Protein AF-A0A7S0C0Z9-F1 (afdb_monomer_lite)

Secondary structure (DSSP, 8-state):
--SS-SS----S-SEEEESS--SSHHHHHHHHHHHTTSS-TT---EEEE----S--TTT--GGGHHHHHHHHHHHTPPPPHHHHHHHHHHHTTSS-SS---------PPPP-

Organism: NCBI:txid420281

Structure (mmCIF, N/CA/C/O backbone):
data_AF-A0A7S0C0Z9-F1
#
_entry.id   AF-A0A7S0C0Z9-F1
#
loop_
_atom_site.group_PDB
_atom_site.id
_atom_site.type_symbol
_atom_site.label_atom_id
_atom_site.label_alt_id
_atom_site.label_comp_id
_atom_site.label_asym_id
_atom_site.label_entity_id
_atom_site.label_seq_id
_atom_site.pdbx_PDB_ins_code
_atom_site.Cartn_x
_atom_site.Cartn_y
_atom_site.Cartn_z
_atom_site.occupancy
_atom_site.B_iso_or_equiv
_atom_site.auth_seq_id
_atom_site.auth_comp_id
_atom_site.auth_asym_id
_atom_site.auth_atom_id
_atom_site.pdbx_PDB_model_num
ATOM 1 N N . THR A 1 1 ? -8.974 3.183 -13.509 1.00 46.53 1 THR A N 1
ATOM 2 C CA . THR A 1 1 ? -10.036 4.147 -13.888 1.00 46.53 1 THR A CA 1
ATOM 3 C C . THR A 1 1 ? -10.434 4.971 -12.681 1.00 46.53 1 THR A C 1
ATOM 5 O O . THR A 1 1 ? -10.745 4.379 -11.660 1.00 46.53 1 THR A O 1
ATOM 8 N N . ASP A 1 2 ? -10.394 6.304 -12.764 1.00 49.16 2 ASP A N 1
ATOM 9 C CA . ASP A 1 2 ? -10.689 7.221 -11.643 1.00 49.16 2 ASP A CA 1
ATOM 10 C C . ASP A 1 2 ? -11.912 8.094 -11.975 1.00 49.16 2 ASP A C 1
ATOM 12 O O . ASP A 1 2 ? -11.814 9.300 -12.189 1.00 49.16 2 ASP A O 1
ATOM 16 N N . ALA A 1 3 ? -13.067 7.443 -12.154 1.00 49.09 3 ALA A N 1
ATOM 17 C CA . ALA A 1 3 ? -14.272 8.095 -12.676 1.00 49.09 3 ALA A CA 1
ATOM 18 C C . ALA A 1 3 ? -15.333 8.419 -11.608 1.00 49.09 3 ALA A C 1
ATOM 20 O O . ALA A 1 3 ? -16.261 9.159 -11.909 1.00 49.09 3 ALA A O 1
ATOM 21 N N . VAL A 1 4 ? -15.224 7.905 -10.373 1.00 51.53 4 VAL A N 1
ATOM 22 C CA . VAL A 1 4 ? -16.326 7.999 -9.383 1.00 51.53 4 VAL A CA 1
ATOM 23 C C . VAL A 1 4 ? -15.867 8.473 -7.991 1.00 51.53 4 VAL A C 1
ATOM 25 O O . VAL A 1 4 ? -16.598 8.374 -7.017 1.00 51.53 4 VAL A O 1
ATOM 28 N N . SER A 1 5 ? -14.664 9.038 -7.869 1.00 49.25 5 SER A N 1
ATOM 29 C CA . SER A 1 5 ? -14.128 9.495 -6.570 1.00 49.25 5 SER A CA 1
ATOM 30 C C . SER A 1 5 ? -14.431 10.970 -6.268 1.00 49.25 5 SER A C 1
ATOM 32 O O . SER A 1 5 ? -14.368 11.409 -5.122 1.00 49.25 5 SER A O 1
ATOM 34 N N . ARG A 1 6 ? -14.717 11.781 -7.297 1.00 46.22 6 ARG A N 1
ATOM 35 C CA . ARG A 1 6 ? -14.913 13.230 -7.139 1.00 46.22 6 ARG A CA 1
ATOM 36 C C . ARG A 1 6 ? -16.365 13.525 -6.762 1.00 46.22 6 ARG A C 1
ATOM 38 O O . ARG A 1 6 ? -17.218 13.611 -7.635 1.00 46.22 6 ARG A O 1
ATOM 45 N N . GLY A 1 7 ? -16.616 13.696 -5.463 1.00 54.16 7 GLY A N 1
ATOM 46 C CA . GLY A 1 7 ? -17.876 14.233 -4.930 1.00 54.16 7 GLY A CA 1
ATOM 47 C C . GLY A 1 7 ? -18.730 13.267 -4.106 1.00 54.16 7 GLY A C 1
ATOM 48 O O . GLY A 1 7 ? -19.781 13.680 -3.630 1.00 54.16 7 GLY A O 1
ATOM 49 N N . ILE A 1 8 ? -18.297 12.018 -3.908 1.00 61.28 8 ILE A N 1
ATOM 50 C CA . ILE A 1 8 ? -18.988 11.064 -3.030 1.00 61.28 8 ILE A CA 1
ATOM 51 C C . ILE A 1 8 ? -18.126 10.858 -1.787 1.00 61.28 8 ILE A C 1
ATOM 53 O O . ILE A 1 8 ? -17.071 10.226 -1.847 1.00 61.28 8 ILE A O 1
ATOM 57 N N . ASP A 1 9 ? -18.562 11.429 -0.667 1.00 68.06 9 ASP A N 1
ATOM 58 C CA . ASP A 1 9 ? -17.960 11.171 0.635 1.00 68.06 9 ASP A CA 1
ATOM 59 C C . ASP A 1 9 ? -18.520 9.856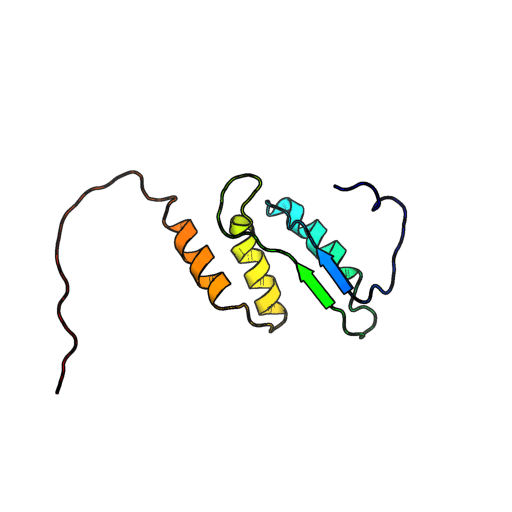 1.182 1.00 68.06 9 ASP A C 1
ATOM 61 O O . ASP A 1 9 ? -19.696 9.757 1.533 1.00 68.06 9 ASP A O 1
ATOM 65 N N . ILE A 1 10 ? -17.693 8.813 1.155 1.00 71.06 10 ILE A N 1
ATOM 66 C CA . ILE A 1 10 ? -18.052 7.490 1.664 1.00 71.06 10 ILE A CA 1
ATOM 67 C C . ILE A 1 10 ? -17.298 7.289 2.971 1.00 71.06 10 ILE A C 1
ATOM 69 O O . ILE A 1 10 ? -16.115 6.931 2.986 1.00 71.06 10 ILE A O 1
ATOM 73 N N . ASP A 1 11 ? -18.003 7.538 4.066 1.00 73.94 11 ASP A N 1
ATOM 74 C CA . ASP A 1 11 ? -17.521 7.291 5.416 1.00 73.94 11 ASP A CA 1
ATOM 75 C C . ASP A 1 11 ? -17.890 5.887 5.905 1.00 73.94 11 ASP A C 1
ATOM 77 O O . ASP A 1 11 ? -18.858 5.274 5.455 1.00 73.94 11 ASP A O 1
ATOM 81 N N . ASN A 1 12 ? -17.121 5.391 6.880 1.00 79.81 12 ASN A N 1
ATOM 82 C CA . ASN A 1 12 ? -17.342 4.103 7.551 1.00 79.81 12 ASN A CA 1
ATOM 83 C C . ASN A 1 12 ? -17.342 2.890 6.605 1.00 79.81 12 ASN A C 1
ATOM 85 O O . ASN A 1 12 ? -18.147 1.970 6.752 1.00 79.81 12 ASN A O 1
ATOM 89 N N . VAL A 1 13 ? -16.409 2.865 5.652 1.00 88.69 13 VAL A N 1
ATOM 90 C CA . VAL A 1 13 ? -16.238 1.725 4.747 1.00 88.69 13 VAL A CA 1
ATOM 91 C C . VAL A 1 13 ? -15.766 0.503 5.540 1.00 88.69 13 VAL A C 1
ATOM 93 O O . VAL A 1 13 ? -14.781 0.576 6.271 1.00 88.69 13 VAL A O 1
ATOM 96 N N . ALA A 1 14 ? -16.438 -0.641 5.385 1.00 90.81 14 ALA A N 1
ATOM 97 C CA . ALA A 1 14 ? -16.039 -1.885 6.053 1.00 90.81 14 ALA A CA 1
ATOM 98 C C . ALA A 1 14 ? -14.766 -2.499 5.444 1.00 90.81 14 ALA A C 1
ATOM 100 O O . ALA A 1 14 ? -13.906 -3.001 6.166 1.00 90.81 14 ALA A O 1
ATOM 101 N N . HIS A 1 15 ? -14.637 -2.433 4.116 1.00 92.81 15 HIS A N 1
ATOM 102 C CA . HIS A 1 15 ? -13.519 -3.012 3.377 1.00 92.81 15 HIS A CA 1
ATOM 103 C C . HIS A 1 15 ? -13.164 -2.151 2.166 1.00 92.81 15 HIS A C 1
ATOM 105 O O . HIS A 1 15 ? -14.016 -1.854 1.331 1.00 92.81 15 HIS A O 1
ATOM 111 N N . VAL A 1 16 ? -11.899 -1.757 2.070 1.00 92.50 16 VAL A N 1
ATOM 112 C CA . VAL A 1 16 ? -11.325 -1.111 0.887 1.00 92.50 16 VAL A CA 1
ATOM 113 C C . VAL A 1 16 ? -10.583 -2.157 0.055 1.00 92.50 16 VAL A C 1
ATOM 115 O O . VAL A 1 16 ? -9.659 -2.800 0.549 1.00 92.50 16 VAL A O 1
ATOM 118 N N . ILE A 1 17 ? -10.956 -2.313 -1.216 1.00 92.75 17 ILE A N 1
ATOM 119 C CA . ILE A 1 17 ? -10.253 -3.182 -2.170 1.00 92.75 17 ILE A CA 1
ATOM 120 C C . ILE A 1 17 ? -9.598 -2.305 -3.237 1.00 92.75 17 ILE A C 1
ATOM 122 O O . ILE A 1 17 ? -10.280 -1.657 -4.031 1.00 92.75 17 ILE A O 1
ATOM 126 N N . GLN A 1 18 ? -8.269 -2.287 -3.257 1.00 90.19 18 GLN A N 1
ATOM 127 C CA . GLN A 1 18 ? -7.477 -1.604 -4.268 1.00 90.19 18 GLN A CA 1
ATOM 128 C C . GLN A 1 18 ? -7.105 -2.594 -5.376 1.00 90.19 18 GLN A C 1
ATOM 130 O O . GLN A 1 18 ? -6.182 -3.394 -5.228 1.00 90.19 18 GLN A O 1
ATOM 135 N N . PHE A 1 19 ? -7.836 -2.523 -6.491 1.00 89.56 19 PHE A N 1
ATOM 136 C CA . PHE A 1 19 ? -7.610 -3.393 -7.649 1.00 89.56 19 PHE A CA 1
ATOM 137 C C . PHE A 1 19 ? -6.265 -3.127 -8.329 1.00 89.56 19 PHE A C 1
ATOM 139 O O . PHE A 1 19 ? -5.519 -4.059 -8.590 1.00 89.56 19 PHE A O 1
ATOM 146 N N . ASP A 1 20 ? -5.941 -1.855 -8.558 1.00 87.12 20 ASP A N 1
ATOM 147 C CA . ASP A 1 20 ? -4.685 -1.451 -9.191 1.00 87.12 20 ASP A CA 1
ATOM 148 C C . ASP A 1 20 ? -3.840 -0.676 -8.178 1.00 87.12 20 ASP A C 1
ATOM 150 O O . ASP A 1 20 ? -4.186 0.460 -7.838 1.00 87.12 20 ASP A O 1
ATOM 154 N N . LEU A 1 21 ? -2.758 -1.256 -7.655 1.00 90.12 21 LEU A N 1
ATOM 155 C CA . LEU A 1 21 ? -1.811 -0.474 -6.857 1.00 90.12 21 LEU A CA 1
ATOM 156 C C . LEU A 1 21 ? -1.104 0.568 -7.738 1.00 90.12 21 LEU A C 1
ATOM 158 O O . LEU A 1 21 ? -0.815 0.291 -8.905 1.00 90.12 21 LEU A O 1
ATOM 162 N N . PRO A 1 22 ? -0.790 1.759 -7.194 1.00 88.88 22 PRO A N 1
ATOM 163 C CA . PRO A 1 22 ? 0.008 2.737 -7.916 1.00 88.88 22 PRO A CA 1
ATOM 164 C C . PRO A 1 22 ? 1.364 2.143 -8.320 1.00 88.88 22 PRO A C 1
ATOM 166 O O . PRO A 1 22 ? 1.913 1.274 -7.648 1.00 88.88 22 PRO A O 1
ATOM 169 N N . PHE A 1 23 ? 1.918 2.611 -9.434 1.00 87.25 23 PHE A N 1
ATOM 170 C CA . PHE A 1 23 ? 3.220 2.129 -9.913 1.00 87.25 23 PHE A CA 1
ATOM 171 C C . PHE A 1 23 ? 4.388 2.944 -9.353 1.00 87.25 23 PHE A C 1
ATOM 173 O O . PHE A 1 23 ? 5.507 2.447 -9.315 1.00 87.25 23 PHE A O 1
ATOM 180 N N . GLY A 1 24 ? 4.127 4.182 -8.927 1.00 86.88 24 GLY A N 1
ATOM 181 C CA . GLY A 1 24 ? 5.140 5.116 -8.458 1.00 86.88 24 GLY A CA 1
ATOM 182 C C . GLY A 1 24 ? 4.962 5.513 -6.996 1.00 86.88 24 GLY A C 1
ATOM 183 O O . GLY A 1 24 ? 3.864 5.519 -6.435 1.00 86.88 24 GLY A O 1
ATOM 184 N N . VAL A 1 25 ? 6.089 5.877 -6.385 1.00 87.44 25 VAL A N 1
ATOM 185 C CA . VAL A 1 25 ? 6.198 6.340 -4.991 1.00 87.44 25 VAL A CA 1
ATOM 186 C C . VAL A 1 25 ? 5.336 7.584 -4.742 1.00 87.44 25 VAL A C 1
ATOM 188 O O . VAL A 1 25 ? 4.732 7.710 -3.681 1.00 87.44 25 VAL A O 1
ATOM 191 N N . LYS A 1 26 ? 5.239 8.491 -5.724 1.00 88.19 26 LYS A N 1
ATOM 192 C CA . LYS A 1 26 ? 4.476 9.746 -5.601 1.00 88.19 26 LYS A CA 1
ATOM 193 C C . LYS A 1 26 ? 2.977 9.497 -5.466 1.00 88.19 26 LYS A C 1
ATOM 195 O O . LYS A 1 26 ? 2.281 10.230 -4.776 1.00 88.19 26 LYS A O 1
ATOM 200 N N . GLU A 1 27 ? 2.478 8.459 -6.119 1.00 86.50 27 GLU A N 1
ATOM 201 C CA . GLU A 1 27 ? 1.063 8.118 -6.143 1.00 86.50 27 GLU A CA 1
ATOM 202 C C . GLU A 1 27 ? 0.656 7.238 -4.947 1.00 86.50 27 GLU A C 1
ATOM 204 O O . GLU A 1 27 ? -0.536 7.070 -4.683 1.00 86.50 27 GLU A O 1
ATOM 209 N N . PHE A 1 28 ? 1.621 6.711 -4.184 1.00 89.00 28 PHE A N 1
ATOM 210 C CA . PHE A 1 28 ? 1.363 5.858 -3.021 1.00 89.00 28 PHE A CA 1
ATOM 211 C C . PHE A 1 28 ? 0.604 6.578 -1.899 1.00 89.00 28 PHE A C 1
ATOM 213 O O . PHE A 1 28 ? -0.245 5.978 -1.245 1.00 89.00 28 PHE A O 1
ATOM 220 N N . GLU A 1 29 ? 0.814 7.883 -1.723 1.00 87.69 29 GLU A N 1
ATOM 221 C CA . GLU A 1 29 ? 0.059 8.685 -0.749 1.00 87.69 29 GLU A CA 1
ATOM 222 C C . GLU A 1 29 ? -1.456 8.635 -1.021 1.00 87.69 29 GLU A C 1
ATOM 224 O O . GLU A 1 29 ? -2.275 8.554 -0.103 1.00 87.69 29 GLU A O 1
ATOM 229 N N . SER A 1 30 ? -1.849 8.588 -2.299 1.00 86.31 30 SER A N 1
ATOM 230 C CA . SER A 1 30 ? -3.257 8.434 -2.677 1.00 86.31 30 SER A CA 1
ATOM 231 C C . SER A 1 30 ? -3.818 7.067 -2.273 1.00 86.31 30 SER A C 1
ATOM 233 O O . SER A 1 30 ? -4.992 6.979 -1.919 1.00 86.31 30 SER A O 1
ATOM 235 N N . TYR A 1 31 ? -3.003 6.007 -2.283 1.00 87.88 31 TYR A N 1
ATOM 236 C CA . TYR A 1 31 ? -3.394 4.695 -1.759 1.00 87.88 31 TYR A CA 1
ATOM 237 C C . TYR A 1 31 ? -3.618 4.745 -0.241 1.00 87.88 31 TYR A C 1
ATOM 239 O O . TYR A 1 31 ? -4.669 4.300 0.225 1.00 87.88 31 TYR A O 1
ATOM 247 N N . THR A 1 32 ? -2.710 5.368 0.514 1.00 89.12 32 THR A N 1
ATOM 248 C CA . THR A 1 32 ? -2.858 5.544 1.969 1.00 89.12 32 THR A CA 1
ATOM 249 C C . THR A 1 32 ? -4.156 6.279 2.323 1.00 89.12 32 THR A C 1
ATOM 251 O O . THR A 1 32 ? -4.921 5.837 3.183 1.00 89.12 32 THR A O 1
ATOM 254 N N . HIS A 1 33 ? -4.488 7.353 1.600 1.00 88.88 33 HIS A N 1
ATOM 255 C CA . HIS A 1 33 ? -5.751 8.073 1.789 1.00 88.88 33 HIS A CA 1
ATOM 256 C C . HIS A 1 33 ? -7.002 7.233 1.479 1.00 88.88 33 HIS A C 1
ATOM 258 O O . HIS A 1 33 ? -8.048 7.436 2.107 1.00 88.88 33 HIS A O 1
ATOM 264 N N . ARG A 1 34 ? -6.917 6.290 0.528 1.00 88.25 34 ARG A N 1
ATOM 265 C CA . ARG A 1 34 ? -8.020 5.375 0.186 1.00 88.25 34 ARG A CA 1
ATOM 266 C C . ARG A 1 34 ? -8.252 4.348 1.282 1.00 88.25 34 ARG A C 1
ATOM 268 O O . ARG A 1 34 ? -9.389 4.185 1.716 1.00 88.25 34 ARG A O 1
ATOM 275 N N . ILE A 1 35 ? -7.198 3.694 1.770 1.00 90.81 35 ILE A N 1
ATOM 276 C CA . ILE A 1 35 ? -7.342 2.711 2.853 1.00 90.81 35 ILE A CA 1
ATOM 277 C C . ILE A 1 35 ? -7.782 3.374 4.168 1.00 90.81 35 ILE A C 1
ATOM 279 O O . ILE A 1 35 ? -8.532 2.772 4.928 1.00 90.81 35 ILE A O 1
ATOM 283 N N . GLY A 1 36 ? -7.472 4.660 4.374 1.00 89.69 36 GLY A N 1
ATOM 284 C CA . GLY A 1 36 ? -7.983 5.463 5.494 1.00 89.69 36 GLY A CA 1
ATOM 285 C C . GLY A 1 36 ? -9.502 5.719 5.499 1.00 89.69 36 GLY A C 1
ATOM 286 O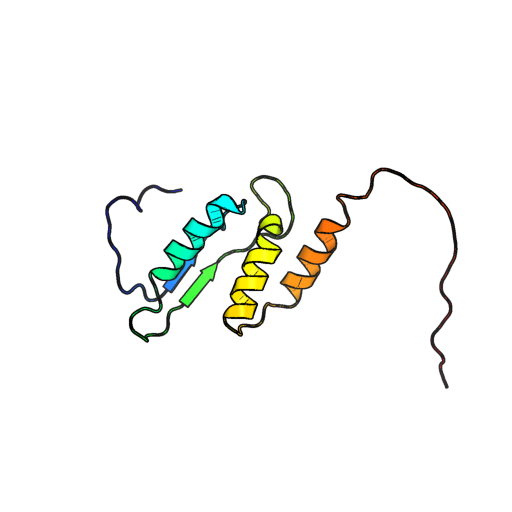 O . GLY A 1 36 ? -9.996 6.465 6.349 1.00 89.69 36 GLY A O 1
ATOM 287 N N . ARG A 1 37 ? -10.267 5.156 4.551 1.00 89.69 37 ARG A N 1
ATOM 288 C CA . ARG A 1 37 ? -11.745 5.151 4.561 1.00 89.69 37 ARG A CA 1
ATOM 289 C C . ARG A 1 37 ? -12.339 4.052 5.448 1.00 89.69 37 ARG A C 1
ATOM 291 O O . ARG A 1 37 ? -13.511 4.147 5.811 1.00 89.69 37 ARG A O 1
ATOM 298 N N . THR A 1 38 ? -11.541 3.050 5.821 1.00 92.38 38 THR A N 1
ATOM 299 C CA . THR A 1 38 ? -11.909 2.007 6.788 1.00 92.38 38 THR A CA 1
ATOM 300 C C . THR A 1 38 ? -11.206 2.212 8.137 1.00 92.38 38 THR A C 1
ATOM 302 O O . THR A 1 38 ? -10.364 3.098 8.267 1.00 92.38 38 THR A O 1
ATOM 305 N N . GLY A 1 39 ? -11.568 1.434 9.162 1.00 89.44 39 GLY A N 1
ATOM 306 C CA . GLY A 1 39 ? -10.826 1.383 10.431 1.00 89.44 39 GLY A CA 1
ATOM 307 C C . GLY A 1 39 ? -10.823 2.676 11.264 1.00 89.44 39 GLY A C 1
ATOM 308 O O . GLY A 1 39 ? -9.846 2.976 11.946 1.00 89.44 39 GLY A O 1
ATOM 309 N N . ARG A 1 40 ? -11.884 3.492 11.182 1.00 86.81 40 ARG A N 1
ATOM 310 C CA . ARG A 1 40 ? -11.990 4.781 11.897 1.00 86.81 40 ARG A CA 1
ATOM 311 C C . ARG A 1 40 ? -12.636 4.647 13.278 1.00 86.81 40 ARG A C 1
ATOM 313 O O . ARG A 1 40 ? -13.387 3.711 13.541 1.00 86.81 40 ARG A O 1
ATOM 320 N N . ALA A 1 41 ? -12.388 5.638 14.139 1.00 87.69 41 ALA A N 1
ATOM 321 C CA . ALA A 1 41 ? -13.009 5.773 15.464 1.00 87.69 41 ALA A CA 1
ATOM 322 C C . ALA A 1 41 ? -12.844 4.524 16.358 1.00 87.69 41 ALA A C 1
ATOM 324 O O . ALA A 1 41 ? -13.788 4.080 17.007 1.00 87.69 41 ALA A O 1
ATOM 325 N N . GLY A 1 42 ? -11.644 3.933 16.350 1.00 85.00 42 GLY A N 1
ATOM 326 C CA . GLY A 1 42 ? -11.312 2.749 17.149 1.00 85.00 42 GLY A CA 1
ATOM 327 C C . GLY A 1 42 ? -11.904 1.434 16.631 1.00 85.00 42 GLY A C 1
ATOM 328 O O . GLY A 1 42 ? -11.725 0.401 17.269 1.00 85.00 42 GLY A O 1
ATOM 329 N N . LYS A 1 43 ? -12.601 1.445 15.488 1.00 87.69 43 LYS A N 1
ATOM 330 C CA . LYS A 1 43 ? -13.085 0.226 14.830 1.00 87.69 43 LYS A CA 1
ATOM 331 C C . LYS A 1 43 ? -11.985 -0.387 13.973 1.00 87.69 43 LYS A C 1
ATOM 333 O O . LYS A 1 43 ? -11.157 0.327 13.415 1.00 87.69 43 LYS A O 1
ATOM 338 N N . THR A 1 44 ? -12.017 -1.706 13.820 1.00 89.31 44 THR A N 1
ATOM 339 C CA . THR A 1 44 ? -11.184 -2.404 12.839 1.00 89.31 44 THR A CA 1
ATOM 340 C C . THR A 1 44 ? -11.729 -2.197 11.428 1.00 89.31 44 THR A C 1
ATOM 342 O O . THR A 1 44 ? -12.918 -1.944 11.221 1.00 89.31 44 THR A O 1
ATOM 345 N N . GLY A 1 45 ? -10.834 -2.274 10.449 1.00 91.44 45 GLY A N 1
ATOM 346 C CA . GLY A 1 45 ? -11.141 -2.131 9.035 1.00 91.44 45 GLY A CA 1
ATOM 347 C C . GLY A 1 45 ? -10.290 -3.076 8.207 1.00 91.44 45 GLY A C 1
ATOM 348 O O . GLY A 1 45 ? -9.210 -3.467 8.647 1.00 91.44 45 GLY A O 1
ATOM 349 N N . ILE A 1 46 ? -10.774 -3.452 7.024 1.00 93.06 46 ILE A N 1
ATOM 350 C CA . ILE A 1 46 ? -10.038 -4.342 6.121 1.00 93.06 46 ILE A CA 1
ATOM 351 C C . ILE A 1 46 ? -9.587 -3.549 4.897 1.00 93.06 46 ILE A C 1
ATOM 353 O O . ILE A 1 46 ? -10.371 -2.822 4.284 1.00 93.06 46 ILE A O 1
ATOM 357 N N . ALA A 1 47 ? -8.323 -3.710 4.521 1.00 93.38 47 ALA A N 1
ATOM 358 C CA . ALA A 1 47 ? -7.783 -3.213 3.267 1.00 93.38 47 ALA A CA 1
ATOM 359 C C . ALA A 1 47 ? -7.110 -4.364 2.515 1.00 93.38 47 ALA A C 1
ATOM 361 O O . ALA A 1 47 ? -6.285 -5.084 3.072 1.00 93.38 47 ALA A O 1
ATOM 362 N N . THR A 1 48 ? -7.468 -4.549 1.247 1.00 93.38 48 THR A N 1
ATOM 363 C CA . THR A 1 48 ? -6.855 -5.549 0.367 1.00 93.38 48 THR A CA 1
ATOM 364 C C . THR A 1 48 ? -6.363 -4.860 -0.887 1.00 93.38 48 THR A C 1
ATOM 366 O O . THR A 1 48 ? -7.087 -4.062 -1.473 1.00 93.38 48 THR A O 1
ATOM 369 N N . ALA A 1 49 ? -5.145 -5.174 -1.309 1.00 92.25 49 ALA A N 1
ATOM 370 C CA . ALA A 1 49 ? -4.554 -4.619 -2.513 1.00 92.25 49 ALA A CA 1
ATOM 371 C C . ALA A 1 49 ? -3.958 -5.737 -3.367 1.00 92.25 49 ALA A C 1
ATOM 373 O O . ALA A 1 49 ? -3.360 -6.669 -2.827 1.00 92.25 49 ALA A O 1
ATOM 374 N N . PHE A 1 50 ? -4.103 -5.639 -4.688 1.00 93.81 50 PHE A N 1
ATOM 375 C CA . PHE A 1 50 ? -3.380 -6.521 -5.598 1.00 93.81 50 PHE A CA 1
ATOM 376 C C . PHE A 1 50 ? -2.008 -5.937 -5.906 1.00 93.81 50 PHE A C 1
ATOM 378 O O . PHE A 1 50 ? -1.879 -4.794 -6.342 1.00 93.81 50 PHE A O 1
ATOM 385 N N . TYR A 1 51 ? -0.987 -6.746 -5.650 1.00 92.88 51 TYR A N 1
ATOM 386 C CA . TYR A 1 51 ? 0.407 -6.394 -5.838 1.00 92.88 51 TYR A CA 1
ATOM 387 C C . TYR A 1 51 ? 0.987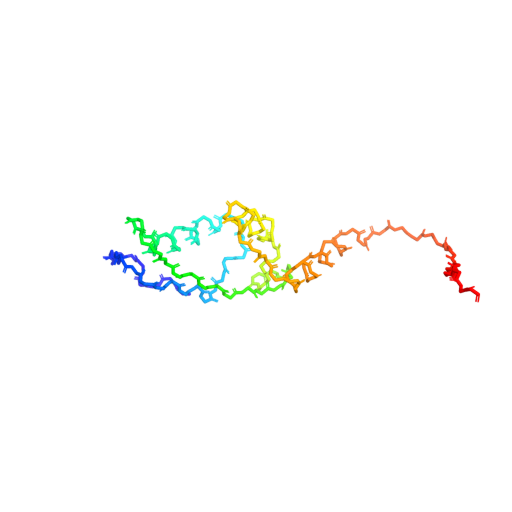 -7.201 -6.993 1.00 92.88 51 TYR A C 1
ATOM 389 O O . TYR A 1 51 ? 0.906 -8.428 -6.995 1.00 92.88 51 TYR A O 1
ATOM 397 N N . VAL A 1 52 ? 1.581 -6.505 -7.959 1.00 92.75 52 VAL A N 1
ATOM 398 C CA . VAL A 1 52 ? 2.281 -7.102 -9.093 1.00 92.75 52 VAL A CA 1
ATOM 399 C C . VAL A 1 52 ? 3.786 -6.929 -8.873 1.00 92.75 52 VAL A C 1
ATOM 401 O O . VAL A 1 52 ? 4.282 -5.803 -8.890 1.00 92.75 52 VAL A O 1
ATOM 404 N N . PRO A 1 53 ? 4.545 -8.009 -8.659 1.00 91.06 53 PRO A N 1
ATOM 405 C CA . PRO A 1 53 ? 5.989 -7.927 -8.464 1.00 91.06 53 PRO A CA 1
ATOM 406 C C . PRO A 1 53 ? 6.739 -7.399 -9.695 1.00 91.06 53 PRO A C 1
ATOM 408 O O . PRO A 1 53 ? 6.280 -7.504 -10.833 1.00 91.06 53 PRO A O 1
ATOM 411 N N . GLY A 1 54 ? 7.948 -6.879 -9.469 1.00 89.62 54 GLY A N 1
ATOM 412 C CA . GLY A 1 54 ? 8.868 -6.458 -10.530 1.00 89.62 54 GLY A CA 1
ATOM 413 C C . GLY A 1 54 ? 8.820 -4.963 -10.864 1.00 89.62 54 GLY A C 1
ATOM 414 O O . GLY A 1 54 ? 8.070 -4.190 -10.280 1.00 89.62 54 GLY A O 1
ATOM 415 N N . PHE A 1 55 ? 9.669 -4.540 -11.803 1.00 89.00 55 PHE A N 1
ATOM 416 C CA . PHE A 1 55 ? 9.934 -3.121 -12.113 1.00 89.00 55 PHE A CA 1
ATOM 417 C C . PHE A 1 55 ? 9.567 -2.750 -13.555 1.00 89.00 55 PHE A C 1
ATOM 419 O O . PHE A 1 55 ? 10.034 -1.743 -14.090 1.00 89.00 55 PHE A O 1
ATOM 426 N N . GLN A 1 56 ? 8.763 -3.583 -14.221 1.00 88.38 56 GLN A N 1
ATOM 427 C CA . GLN A 1 56 ? 8.300 -3.276 -15.567 1.00 88.38 56 GLN A CA 1
ATOM 428 C C . GLN A 1 56 ? 7.415 -2.027 -15.523 1.00 88.38 56 GLN A C 1
ATOM 430 O O . GLN A 1 56 ? 6.434 -1.975 -14.781 1.00 88.38 56 GLN A O 1
ATOM 435 N N . ALA A 1 57 ? 7.770 -1.017 -16.316 1.00 86.38 57 ALA A N 1
ATOM 436 C CA . ALA A 1 57 ? 7.064 0.257 -16.325 1.00 86.38 57 ALA A CA 1
ATOM 437 C C . ALA A 1 57 ? 5.557 0.059 -16.560 1.00 86.38 57 ALA A C 1
ATOM 439 O O . ALA A 1 57 ? 5.161 -0.652 -17.484 1.00 86.38 57 ALA A O 1
ATOM 440 N N . LYS A 1 58 ? 4.733 0.732 -15.74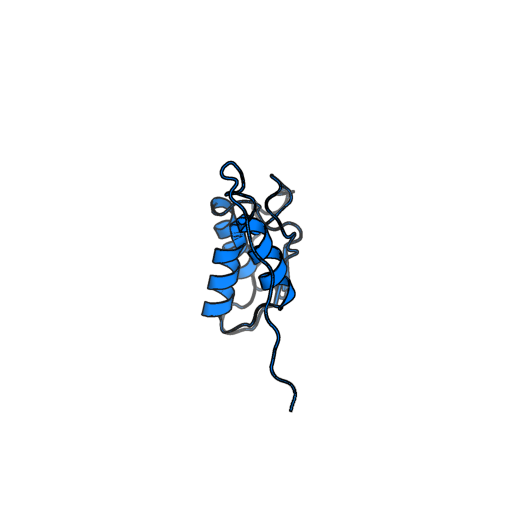5 1.00 84.62 58 LYS A N 1
ATOM 441 C CA . LYS A 1 58 ? 3.256 0.686 -15.779 1.00 84.62 58 LYS A CA 1
ATOM 442 C C . LYS A 1 58 ? 2.625 -0.682 -15.472 1.00 84.62 58 LYS A C 1
ATOM 444 O O . LYS A 1 58 ? 1.436 -0.847 -15.720 1.00 84.62 58 LYS A O 1
ATOM 449 N N . VAL A 1 59 ? 3.399 -1.648 -14.976 1.00 88.50 59 VAL A N 1
ATOM 450 C CA . VAL A 1 59 ? 2.903 -2.992 -14.636 1.00 88.50 59 VAL A CA 1
ATOM 451 C C . VAL A 1 59 ? 3.370 -3.406 -13.245 1.00 88.50 59 VAL A C 1
ATOM 453 O O . VAL A 1 59 ? 2.551 -3.774 -12.416 1.00 88.50 59 VAL A O 1
ATOM 456 N N . GLY A 1 60 ? 4.673 -3.335 -12.981 1.00 91.25 60 GLY A N 1
ATOM 457 C CA . GLY A 1 60 ? 5.255 -3.781 -11.720 1.00 91.25 60 GLY A CA 1
ATOM 458 C C . GLY A 1 60 ? 5.189 -2.726 -10.612 1.00 91.25 60 GLY A C 1
ATOM 459 O O . GLY A 1 60 ? 5.388 -1.536 -10.854 1.00 91.25 60 GLY A O 1
ATOM 460 N N . ASN A 1 61 ? 4.957 -3.181 -9.383 1.00 93.56 61 ASN A N 1
ATOM 461 C CA . ASN A 1 61 ? 4.897 -2.392 -8.150 1.00 93.56 61 ASN A CA 1
ATOM 462 C C . ASN A 1 61 ? 6.192 -2.498 -7.315 1.00 93.56 61 ASN A C 1
ATOM 464 O O . ASN A 1 61 ? 6.207 -2.140 -6.137 1.00 93.56 61 ASN A O 1
ATOM 468 N N . GLY A 1 62 ? 7.292 -2.989 -7.890 1.00 92.12 62 GLY A N 1
ATOM 469 C CA . GLY A 1 62 ? 8.575 -3.172 -7.201 1.00 92.12 62 GLY A CA 1
ATOM 470 C C . GLY A 1 62 ? 9.154 -1.880 -6.620 1.00 92.12 62 GLY A C 1
ATOM 471 O O . GLY A 1 62 ? 9.797 -1.906 -5.573 1.00 92.12 62 GLY A O 1
ATOM 472 N N . GLU A 1 63 ? 8.867 -0.725 -7.230 1.00 91.00 63 GLU A N 1
ATOM 473 C CA . GLU A 1 63 ? 9.283 0.583 -6.700 1.00 91.00 63 GLU A CA 1
ATOM 474 C C . GLU A 1 63 ? 8.633 0.922 -5.350 1.00 91.00 63 GLU A C 1
ATOM 476 O O . GLU A 1 63 ? 9.191 1.698 -4.578 1.00 91.00 63 GLU A O 1
ATOM 481 N N . LEU A 1 64 ? 7.489 0.306 -5.032 1.00 92.06 64 LEU A N 1
ATOM 482 C CA . LEU A 1 64 ? 6.780 0.499 -3.768 1.00 92.06 64 LEU A CA 1
ATOM 483 C C . LEU A 1 64 ? 7.261 -0.416 -2.642 1.00 92.06 64 LEU A C 1
ATOM 485 O O . LEU A 1 64 ? 6.812 -0.247 -1.510 1.00 92.06 64 LEU A O 1
ATOM 489 N N . TRP A 1 65 ? 8.148 -1.374 -2.928 1.00 91.19 65 TRP A N 1
ATOM 490 C CA . TRP A 1 65 ? 8.616 -2.383 -1.973 1.00 91.19 65 TRP A CA 1
ATOM 491 C C . TRP A 1 65 ? 8.934 -1.794 -0.594 1.00 91.19 65 TRP A C 1
ATOM 493 O O . TRP A 1 65 ? 8.369 -2.221 0.410 1.00 91.19 65 TRP A O 1
ATOM 503 N N . SER A 1 66 ? 9.811 -0.787 -0.555 1.00 90.88 66 SER A N 1
ATOM 504 C CA . SER A 1 66 ? 10.297 -0.211 0.701 1.00 90.88 66 SER A CA 1
ATOM 505 C C . SER A 1 66 ? 9.192 0.499 1.480 1.00 90.88 66 SER A C 1
ATOM 507 O O . SER A 1 66 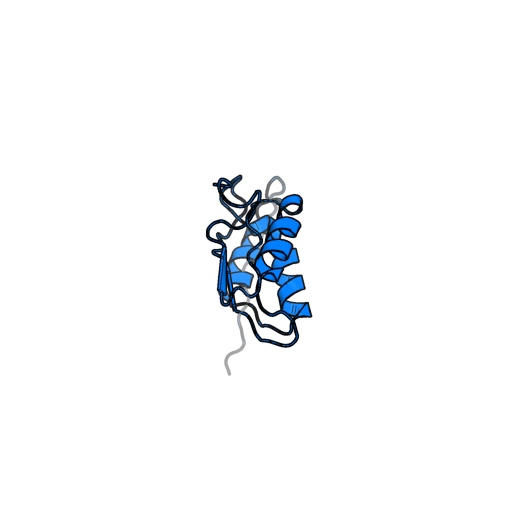? 9.197 0.458 2.706 1.00 90.88 66 SER A O 1
ATOM 509 N N . LEU A 1 67 ? 8.238 1.122 0.780 1.00 92.44 67 LEU A N 1
ATOM 510 C CA . LEU A 1 67 ? 7.095 1.786 1.403 1.00 92.44 67 LEU A CA 1
ATOM 511 C C . LEU A 1 67 ? 6.129 0.770 2.004 1.00 92.44 67 LEU A C 1
ATOM 513 O O . LEU A 1 67 ? 5.765 0.893 3.167 1.00 92.44 67 LEU A O 1
ATOM 517 N N . ILE A 1 68 ? 5.761 -0.259 1.235 1.00 92.69 68 ILE A N 1
ATOM 518 C CA . ILE A 1 68 ? 4.879 -1.331 1.708 1.00 92.69 68 ILE A CA 1
ATOM 519 C C . ILE A 1 68 ? 5.524 -2.036 2.901 1.00 92.69 68 ILE A C 1
ATOM 521 O O . ILE A 1 68 ? 4.864 -2.239 3.915 1.00 92.69 68 ILE A O 1
ATOM 525 N N . LYS A 1 69 ? 6.823 -2.346 2.818 1.00 92.00 69 LYS A N 1
ATOM 526 C CA . LYS A 1 69 ? 7.563 -2.927 3.937 1.00 92.00 69 LYS A CA 1
ATOM 527 C C . LYS A 1 69 ? 7.504 -2.041 5.181 1.00 92.00 69 LYS A C 1
ATOM 529 O O . LYS A 1 69 ? 7.111 -2.529 6.233 1.00 92.00 69 LYS A O 1
ATOM 534 N N . GLY A 1 70 ? 7.826 -0.754 5.043 1.00 92.19 70 GLY A N 1
ATOM 535 C CA . GLY A 1 70 ? 7.777 0.197 6.153 1.00 92.19 70 GLY A CA 1
ATOM 536 C C . GLY A 1 70 ? 6.392 0.281 6.798 1.00 92.19 70 GLY A C 1
ATOM 537 O O . GLY A 1 70 ? 6.281 0.159 8.011 1.00 92.19 70 GLY A O 1
ATOM 538 N N . SER A 1 71 ? 5.326 0.385 5.998 1.00 91.00 71 SER A N 1
ATOM 539 C CA . SER A 1 71 ? 3.954 0.446 6.522 1.00 91.00 71 SER A CA 1
ATOM 540 C C . SER A 1 71 ? 3.543 -0.815 7.290 1.00 91.00 71 SER A C 1
ATOM 542 O O . SER A 1 71 ? 2.847 -0.718 8.298 1.00 91.00 71 SER A O 1
ATOM 544 N N . PHE A 1 72 ? 3.961 -1.999 6.833 1.00 92.19 72 PHE A N 1
ATOM 545 C CA . PHE A 1 72 ? 3.671 -3.250 7.536 1.00 92.19 72 PHE A CA 1
ATOM 546 C C . PHE A 1 72 ? 4.477 -3.364 8.835 1.00 92.19 72 PHE A C 1
ATOM 548 O O . PHE A 1 72 ? 3.881 -3.642 9.876 1.00 92.19 72 PHE A O 1
ATOM 555 N N . ASP A 1 73 ? 5.774 -3.041 8.803 1.00 91.56 73 ASP A N 1
ATOM 556 C CA . ASP A 1 73 ? 6.629 -3.015 9.995 1.00 91.56 73 ASP A CA 1
ATOM 557 C C . ASP A 1 73 ? 6.062 -2.069 11.074 1.00 91.56 73 ASP A C 1
ATOM 559 O O . ASP A 1 73 ? 5.949 -2.449 12.238 1.00 91.56 73 ASP A O 1
ATOM 563 N N . GLU A 1 74 ? 5.650 -0.854 10.687 1.00 90.25 74 GLU A N 1
ATOM 564 C CA . GLU A 1 74 ? 5.047 0.145 11.587 1.00 90.25 74 GLU A CA 1
ATOM 565 C C . GLU A 1 74 ? 3.735 -0.342 12.213 1.00 90.25 74 GLU A C 1
ATOM 567 O O . GLU A 1 74 ? 3.437 -0.043 13.369 1.00 90.25 74 GLU A O 1
ATOM 572 N N . SER A 1 75 ? 2.948 -1.109 11.458 1.00 88.25 75 SER A N 1
ATOM 573 C CA . SER A 1 75 ? 1.689 -1.685 11.937 1.00 88.25 75 SER A CA 1
ATOM 574 C C . SER A 1 75 ? 1.862 -2.958 12.775 1.00 88.25 75 SER A C 1
ATOM 576 O O . SER A 1 75 ? 0.882 -3.456 13.329 1.00 88.25 75 SER A O 1
ATOM 578 N N . GLY A 1 76 ? 3.081 -3.508 12.851 1.00 91.00 76 GLY A N 1
ATOM 579 C CA . GLY A 1 76 ? 3.350 -4.812 13.460 1.00 91.00 76 GLY A CA 1
ATOM 580 C C . GLY A 1 76 ? 2.766 -5.996 12.679 1.00 91.00 76 GLY A C 1
ATOM 581 O O . GLY A 1 76 ? 2.638 -7.086 13.233 1.00 91.00 76 GLY A O 1
ATOM 582 N N . MET A 1 77 ? 2.383 -5.793 11.414 1.00 88.88 77 MET A N 1
ATOM 583 C CA . MET A 1 77 ? 1.901 -6.856 10.534 1.00 88.88 77 MET A CA 1
ATOM 584 C C . MET A 1 77 ? 3.071 -7.517 9.810 1.00 88.88 77 MET A C 1
ATOM 586 O O . MET A 1 77 ? 3.983 -6.848 9.327 1.00 88.88 77 MET A O 1
ATOM 590 N N . GLU A 1 78 ? 3.015 -8.837 9.667 1.00 90.38 78 GLU A N 1
ATOM 591 C CA . GLU A 1 78 ? 4.007 -9.572 8.889 1.00 90.38 78 GLU A CA 1
ATOM 592 C C . GLU A 1 78 ? 3.660 -9.569 7.398 1.00 90.38 78 GLU A C 1
ATOM 594 O O . GLU A 1 78 ? 2.503 -9.709 6.992 1.00 90.38 78 GLU A O 1
ATOM 599 N N . LEU A 1 79 ? 4.693 -9.430 6.568 1.00 91.69 79 LEU A N 1
ATOM 600 C CA . LEU A 1 79 ? 4.582 -9.588 5.124 1.00 91.69 79 LEU A CA 1
ATOM 601 C C . LEU A 1 79 ? 4.814 -11.049 4.722 1.00 91.69 79 LEU A C 1
ATOM 603 O O . LEU A 1 79 ? 5.696 -11.695 5.285 1.00 91.69 79 LEU A O 1
ATOM 607 N N . PRO A 1 80 ? 4.101 -11.565 3.705 1.00 91.62 80 PRO A N 1
ATOM 608 C CA . PRO A 1 80 ? 4.323 -12.922 3.214 1.00 91.62 80 PRO A CA 1
ATOM 609 C C . PRO A 1 80 ? 5.741 -13.155 2.666 1.00 91.62 80 PRO A C 1
ATOM 611 O O . PRO A 1 80 ? 6.292 -12.307 1.966 1.00 91.62 80 PRO A O 1
ATOM 614 N N . ASP A 1 81 ? 6.286 -14.362 2.834 1.00 90.81 81 ASP A N 1
ATOM 615 C CA . ASP A 1 81 ? 7.630 -14.732 2.350 1.00 90.81 81 ASP A CA 1
ATOM 616 C C . ASP A 1 81 ? 7.848 -14.524 0.845 1.00 90.81 81 ASP A C 1
ATOM 618 O O . ASP A 1 81 ? 8.965 -14.275 0.383 1.00 90.81 81 ASP A O 1
ATOM 622 N N . TRP A 1 82 ? 6.800 -14.695 0.031 1.00 90.62 82 TRP A N 1
ATOM 623 C CA . TRP A 1 82 ? 6.896 -14.464 -1.416 1.00 90.62 82 TRP A CA 1
ATOM 624 C C . TRP A 1 82 ? 7.253 -13.006 -1.723 1.00 90.62 82 TRP A C 1
ATOM 626 O O . TRP A 1 82 ? 8.056 -12.759 -2.620 1.00 90.62 82 TRP A O 1
ATOM 636 N N . PHE A 1 83 ? 6.765 -12.062 -0.912 1.00 91.81 83 PHE A N 1
ATOM 637 C CA . PHE A 1 83 ? 6.987 -10.634 -1.097 1.00 91.81 83 PHE A CA 1
ATOM 638 C C . PHE A 1 83 ? 8.490 -10.330 -1.040 1.00 91.81 83 PHE A C 1
ATOM 640 O O . PHE A 1 83 ? 9.031 -9.715 -1.963 1.00 91.81 83 PHE A O 1
ATOM 647 N N . TYR A 1 84 ? 9.184 -10.837 -0.012 1.00 89.44 84 TYR A N 1
ATOM 648 C CA . TYR A 1 84 ? 10.637 -10.696 0.150 1.00 89.44 84 TYR A CA 1
ATOM 649 C C . TYR A 1 84 ? 11.426 -11.292 -1.014 1.00 89.44 84 TYR A C 1
ATOM 651 O O . TYR A 1 84 ? 12.342 -10.656 -1.536 1.00 89.44 84 TYR A O 1
ATOM 659 N N . ARG A 1 85 ? 11.066 -12.503 -1.446 1.00 86.94 85 ARG A N 1
ATOM 660 C CA . ARG A 1 85 ? 11.792 -13.229 -2.498 1.00 86.94 85 ARG A CA 1
ATOM 661 C C . ARG A 1 85 ? 11.709 -12.525 -3.848 1.00 86.94 85 ARG A C 1
ATOM 663 O O . ARG A 1 85 ? 12.729 -12.352 -4.512 1.00 86.94 85 ARG A O 1
ATOM 670 N N . GLU A 1 86 ? 10.517 -12.093 -4.236 1.00 85.19 86 GLU A N 1
ATOM 671 C CA . GLU A 1 86 ? 10.266 -11.532 -5.567 1.00 85.19 86 GLU A CA 1
ATOM 672 C C . GLU A 1 86 ? 10.822 -10.108 -5.725 1.00 85.19 86 GLU A C 1
ATOM 674 O O . GLU A 1 86 ? 11.224 -9.696 -6.819 1.00 85.19 86 GLU A O 1
ATOM 679 N N . ASN A 1 87 ? 10.937 -9.368 -4.620 1.00 81.00 87 ASN A N 1
ATOM 680 C CA . ASN A 1 87 ? 11.485 -8.014 -4.629 1.00 81.00 87 ASN A CA 1
ATOM 681 C C . ASN A 1 87 ? 12.997 -7.951 -4.392 1.00 81.00 87 ASN A C 1
ATOM 683 O O . ASN A 1 87 ? 13.657 -7.074 -4.955 1.00 81.00 87 ASN A O 1
ATOM 687 N N . ALA A 1 88 ? 13.578 -8.899 -3.648 1.00 67.50 88 ALA A N 1
ATOM 688 C CA . ALA A 1 88 ? 15.030 -8.991 -3.468 1.00 67.50 88 ALA A CA 1
ATOM 689 C C . ALA A 1 88 ? 15.767 -9.314 -4.781 1.00 67.50 88 ALA A C 1
ATOM 691 O O . ALA A 1 88 ? 16.849 -8.787 -5.040 1.00 67.50 88 ALA A O 1
ATOM 692 N N . GLN A 1 89 ? 15.171 -10.138 -5.646 1.00 56.69 89 GLN A N 1
ATOM 693 C CA . GLN A 1 89 ? 15.774 -10.535 -6.927 1.00 56.69 89 GLN A CA 1
ATOM 694 C C . GLN A 1 89 ? 15.806 -9.397 -7.955 1.00 56.69 89 GLN A C 1
ATOM 696 O O . GLN A 1 89 ? 16.668 -9.357 -8.832 1.00 56.69 89 GLN A O 1
ATOM 701 N N . SER A 1 90 ? 14.897 -8.434 -7.832 1.00 53.81 90 SER A N 1
ATOM 702 C CA . SER A 1 90 ? 14.679 -7.428 -8.866 1.00 53.81 90 SER A CA 1
ATOM 703 C C . SER A 1 90 ? 15.616 -6.208 -8.781 1.00 53.81 90 SER A C 1
ATOM 705 O O . SER A 1 90 ? 15.766 -5.491 -9.770 1.00 53.81 90 SER A O 1
ATOM 707 N N . GLN A 1 91 ? 16.317 -5.988 -7.657 1.00 53.66 91 GLN A N 1
ATOM 708 C CA . GLN A 1 91 ? 17.394 -4.981 -7.582 1.00 53.66 91 GLN A CA 1
ATOM 709 C C . GLN A 1 91 ? 18.714 -5.469 -8.202 1.00 53.66 91 GLN A C 1
ATOM 711 O O . GLN A 1 91 ? 19.494 -4.658 -8.705 1.00 53.66 91 GLN A O 1
ATOM 716 N N . GLY A 1 92 ? 18.947 -6.787 -8.242 1.00 47.28 92 GLY A N 1
ATOM 717 C CA . GLY A 1 92 ? 20.184 -7.376 -8.767 1.00 47.28 92 GLY A CA 1
ATOM 718 C C . GLY A 1 92 ? 20.416 -7.141 -10.264 1.00 47.28 92 GLY A C 1
ATOM 719 O O . GLY A 1 92 ? 21.546 -7.250 -10.729 1.00 47.28 92 GLY A O 1
ATOM 720 N N . ASN A 1 93 ? 19.378 -6.761 -11.017 1.00 46.84 93 ASN A N 1
ATOM 721 C CA . ASN A 1 93 ? 19.464 -6.593 -12.469 1.00 46.84 93 ASN A CA 1
ATOM 722 C C . ASN A 1 93 ? 19.762 -5.149 -12.929 1.00 46.84 93 ASN A C 1
ATOM 724 O O . ASN A 1 93 ? 19.973 -4.922 -14.117 1.00 46.84 93 ASN A O 1
ATOM 728 N N . ARG A 1 94 ? 19.806 -4.158 -12.021 1.00 45.34 94 ARG A N 1
ATOM 729 C CA . ARG A 1 94 ? 20.196 -2.771 -12.367 1.00 45.34 94 ARG A CA 1
ATOM 730 C C . ARG A 1 94 ? 21.716 -2.542 -12.366 1.00 45.34 94 ARG A C 1
ATOM 732 O O . ARG A 1 94 ? 22.168 -1.573 -12.962 1.00 45.34 94 ARG A O 1
ATOM 739 N N . ASN A 1 95 ? 22.502 -3.464 -11.798 1.00 42.03 95 ASN A N 1
ATOM 740 C CA . ASN A 1 95 ? 23.971 -3.369 -11.726 1.00 42.03 95 ASN A CA 1
ATOM 741 C C . ASN A 1 95 ? 24.711 -4.305 -12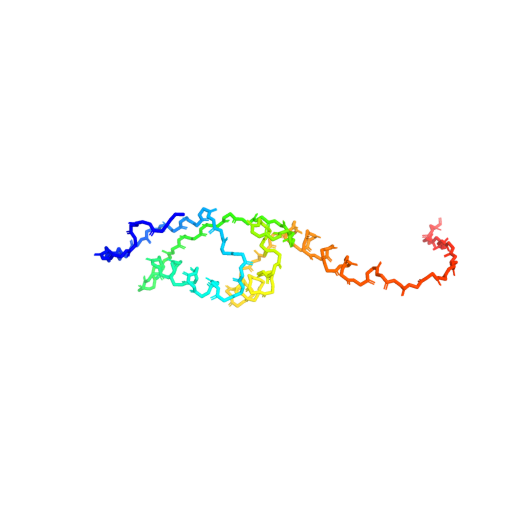.712 1.00 42.03 95 ASN A C 1
ATOM 743 O O . ASN A 1 95 ? 25.915 -4.507 -12.592 1.00 42.03 95 ASN A O 1
ATOM 747 N N . GLY A 1 96 ? 24.011 -4.884 -13.694 1.00 40.72 96 GLY A N 1
ATOM 748 C CA . GLY A 1 96 ? 24.532 -5.929 -14.586 1.00 40.72 96 GLY A CA 1
ATOM 749 C C . GLY A 1 96 ? 25.169 -5.465 -15.901 1.00 40.72 96 GLY A C 1
ATOM 750 O O . GLY A 1 96 ? 25.193 -6.246 -16.848 1.00 40.72 96 GLY A O 1
ATOM 751 N N . VAL A 1 97 ? 25.678 -4.231 -16.003 1.00 45.16 97 VAL A N 1
ATOM 752 C CA . VAL A 1 97 ? 26.482 -3.799 -17.163 1.00 45.16 97 VAL A CA 1
ATOM 753 C C . VAL A 1 97 ? 27.892 -3.445 -16.697 1.00 45.16 97 VAL A C 1
ATOM 755 O O . VAL A 1 97 ? 28.174 -2.312 -16.323 1.00 45.16 97 VAL A O 1
ATOM 758 N N . GLY A 1 98 ? 28.778 -4.443 -16.752 1.00 41.72 98 GLY A N 1
ATOM 759 C CA . GLY A 1 98 ? 30.229 -4.247 -16.768 1.00 41.72 98 GLY A CA 1
ATOM 760 C C . GLY A 1 98 ? 30.987 -4.726 -15.530 1.00 41.72 98 GLY A C 1
ATOM 761 O O . GLY A 1 98 ? 31.294 -3.933 -14.654 1.00 41.72 98 GLY A O 1
ATOM 762 N N . GLN A 1 99 ? 31.397 -5.997 -15.522 1.00 37.81 99 GLN A N 1
ATOM 763 C CA . GLN A 1 99 ? 32.812 -6.401 -15.433 1.00 37.81 99 GLN A CA 1
ATOM 764 C C . GLN A 1 99 ? 32.909 -7.923 -15.325 1.00 37.81 99 GLN A C 1
ATOM 766 O O . GLN A 1 99 ? 32.503 -8.533 -14.340 1.00 37.81 99 GLN A O 1
ATOM 771 N N . GLY A 1 100 ? 33.485 -8.547 -16.351 1.00 41.78 100 GLY A N 1
ATOM 772 C CA . GLY A 1 100 ? 33.959 -9.915 -16.237 1.00 41.78 100 GLY A CA 1
ATOM 773 C C . GLY A 1 100 ? 35.185 -9.985 -15.327 1.00 41.78 100 GLY A C 1
ATOM 774 O O . GLY A 1 100 ? 36.102 -9.182 -15.480 1.00 41.78 100 GLY A O 1
ATOM 775 N N . ARG A 1 101 ? 35.218 -10.982 -14.432 1.00 38.59 101 ARG A N 1
ATOM 776 C CA . ARG A 1 101 ? 36.431 -11.709 -14.007 1.00 38.59 101 ARG A CA 1
ATOM 777 C C . ARG A 1 101 ? 36.083 -12.925 -13.123 1.00 38.59 101 ARG A C 1
ATOM 779 O O . ARG A 1 101 ? 35.778 -12.793 -11.952 1.00 38.59 101 ARG A O 1
ATOM 786 N N . GLN A 1 102 ? 36.089 -14.091 -13.773 1.00 40.41 102 GLN A N 1
ATOM 787 C CA . GLN A 1 102 ? 36.653 -15.406 -13.392 1.00 40.41 102 GLN A CA 1
ATOM 788 C C . GLN A 1 102 ? 36.743 -15.874 -11.912 1.00 40.41 102 GLN A C 1
ATOM 790 O O . GLN A 1 102 ? 37.490 -15.299 -11.131 1.00 40.41 102 GLN A O 1
ATOM 795 N N . GLY A 1 103 ? 36.179 -17.079 -11.666 1.00 33.38 103 GLY A N 1
ATOM 796 C CA . GLY A 1 103 ? 36.683 -18.161 -10.774 1.00 33.38 103 GLY A CA 1
ATOM 797 C C . GLY A 1 103 ? 36.284 -18.077 -9.289 1.00 33.38 103 GLY A C 1
ATOM 798 O O . GLY A 1 103 ? 36.332 -16.999 -8.726 1.00 33.38 103 GLY A O 1
ATOM 799 N N . ALA A 1 104 ? 35.917 -19.131 -8.540 1.00 44.62 104 ALA A N 1
ATOM 800 C CA . ALA A 1 104 ? 36.085 -20.593 -8.646 1.00 44.62 104 ALA A CA 1
ATOM 801 C C . ALA A 1 104 ? 35.080 -21.329 -7.672 1.00 44.62 104 ALA A C 1
ATOM 803 O O . ALA A 1 104 ? 34.355 -20.639 -6.956 1.00 44.62 104 ALA A O 1
ATOM 804 N N . PRO A 1 105 ? 34.973 -22.685 -7.652 1.00 53.59 105 PRO A N 1
ATOM 805 C CA . PRO A 1 105 ? 33.774 -23.471 -7.261 1.00 53.59 105 PRO A CA 1
ATOM 806 C C . PRO A 1 105 ? 33.666 -23.815 -5.743 1.00 53.59 105 PRO A C 1
ATOM 808 O O . PRO A 1 105 ? 34.576 -23.479 -4.983 1.00 53.59 105 PRO A O 1
ATOM 811 N N . PRO A 1 106 ? 32.576 -24.472 -5.261 1.00 52.66 106 PRO A N 1
ATOM 812 C CA . PRO A 1 106 ? 32.226 -24.520 -3.839 1.00 52.66 106 PRO A CA 1
ATOM 813 C C . PRO A 1 106 ? 32.957 -25.643 -3.083 1.00 52.66 106 PRO A C 1
ATOM 815 O O . PRO A 1 106 ? 33.239 -26.701 -3.649 1.00 52.66 106 PRO A O 1
ATOM 818 N N . LYS A 1 107 ? 33.212 -25.451 -1.780 1.00 59.06 107 LYS A N 1
ATOM 819 C CA . LYS A 1 107 ? 33.646 -26.525 -0.866 1.00 59.06 107 LYS A CA 1
ATOM 820 C C . LYS A 1 107 ? 32.592 -26.806 0.214 1.00 59.06 107 LYS A C 1
ATOM 822 O O . LYS A 1 107 ? 31.951 -25.897 0.725 1.00 59.06 107 LYS A O 1
ATOM 827 N N . GLN A 1 108 ? 32.416 -28.105 0.441 1.00 53.09 108 GLN A N 1
ATOM 828 C CA . GLN A 1 108 ? 31.297 -28.839 1.044 1.00 53.09 108 GLN A CA 1
ATOM 829 C C . GLN A 1 108 ? 31.080 -28.609 2.552 1.00 53.09 108 GLN A C 1
ATOM 831 O O . GLN A 1 108 ? 32.013 -28.266 3.276 1.00 53.09 108 GLN A O 1
ATOM 836 N N . LEU A 1 109 ? 29.849 -28.885 3.014 1.00 52.47 109 LEU A N 1
ATOM 837 C CA . LEU A 1 109 ? 29.518 -29.071 4.432 1.00 52.47 109 LEU A CA 1
ATOM 838 C C . LEU A 1 109 ? 30.175 -30.348 4.991 1.00 52.47 109 LEU A C 1
ATOM 840 O O . LEU A 1 109 ? 30.245 -31.348 4.273 1.00 52.47 109 LEU A O 1
ATOM 844 N N . PRO A 1 110 ? 30.571 -30.364 6.276 1.00 51.50 110 PRO A N 1
ATOM 845 C CA . PRO A 1 110 ? 30.992 -31.589 6.941 1.00 51.50 110 PRO A CA 1
ATOM 846 C C . PRO A 1 110 ? 29.786 -32.514 7.163 1.00 51.50 110 PRO A C 1
ATOM 848 O O . PRO A 1 110 ? 28.795 -32.117 7.775 1.00 51.50 110 PRO A O 1
ATOM 851 N N . GLN A 1 111 ? 29.882 -33.751 6.677 1.00 51.53 111 GLN A N 1
ATOM 852 C CA . GLN A 1 111 ? 29.114 -34.871 7.218 1.00 51.53 111 GLN A CA 1
ATOM 853 C C . GLN A 1 111 ? 30.008 -35.628 8.205 1.00 51.53 111 GLN A C 1
ATOM 855 O O . GLN A 1 111 ? 31.216 -35.731 7.986 1.00 51.53 111 GLN A O 1
ATOM 860 N N . SER A 1 112 ? 29.397 -36.063 9.304 1.00 58.38 112 SER A N 1
ATOM 861 C CA . SER A 1 112 ? 29.960 -36.910 10.364 1.00 58.38 112 SER A CA 1
ATOM 862 C C . SER A 1 112 ? 30.569 -38.207 9.849 1.00 58.38 112 SER A C 1
ATOM 864 O O . SER A 1 112 ? 29.915 -38.810 8.967 1.00 58.38 112 SER A O 1
#

pLDDT: mean 77.23, std 19.04, range [33.38, 93.81]

InterPro domains:
  IPR001650 Helicase, C-terminal domain-like [PF00271] (1-42)
  IPR001650 Helicase, C-terminal domain-like [PS51194] (1-90)
  IPR027417 P-loop containing nucleoside triphosphate hydrolase [G3DSA:3.40.50.300] (1-66)
  IPR027417 P-loop containing nucleoside triphosphate hydrolase [SSF52540] (1-54)

Foldseek 3Di:
DPDPPPPDDQAADQEAEAEDQDQAPVCNVVVVVRQVRHCPPPRDHYYHYDAADANPPPGHNLNCLVVVVVVCVVVVHDDDPVSCVRNVVRVVVVPPPDDDDDDDDDDDDDDD

Sequence (112 aa):
TDAVSRGIDIDNVAHVIQFDLPFGVKEFESYTHRIGRTGRAGKTGIATAFYVPGFQAKVGNGELWSLIKGSFDESGMELPDWFYRENAQSQGNRNGVGQGRQGAPPKQLPQS

Radius of gyration: 20.06 Å; chains: 1; bounding box: 56×51×34 Å